Protein AF-A0A8J4XQ75-F1 (afdb_monomer_lite)

Sequence (164 aa):
MMAEFCSIPTCGKQITSDRAEVHDKGLEGLLRTSIEREDGLQSVFERKRSQLPVPVHGKCRREYIRPRSITSYKRKREEEPLDSDWGTSSSKLRSRTRVFNIKEDSLYCAKTVIDYNVETKIPRNRRVRAHDAMTKATLQSVIEKAGDRHDEWGDAVRLRVPMS

Organism: Chionoecetes opilio (NCBI:txid41210)

Structure (mmCIF, N/CA/C/O backbone):
data_AF-A0A8J4XQ75-F1
#
_entry.id   AF-A0A8J4XQ75-F1
#
loop_
_atom_site.group_PDB
_atom_site.id
_atom_site.type_symbol
_atom_site.label_atom_id
_atom_site.label_alt_id
_atom_site.label_comp_id
_atom_site.label_asym_id
_atom_site.label_entity_id
_atom_site.label_seq_id
_atom_site.pdbx_PDB_ins_code
_atom_site.Cartn_x
_atom_site.Cartn_y
_atom_site.Cartn_z
_atom_site.occupancy
_atom_site.B_iso_or_equiv
_atom_site.auth_seq_id
_atom_site.auth_comp_id
_atom_site.auth_asym_id
_atom_site.auth_atom_id
_atom_site.pdbx_PDB_model_num
ATOM 1 N N . MET A 1 1 ? -32.934 6.383 17.563 1.00 51.03 1 MET A N 1
ATOM 2 C CA . MET A 1 1 ? -31.925 5.301 17.542 1.00 51.03 1 MET A CA 1
ATOM 3 C C . MET A 1 1 ? -30.552 5.951 17.554 1.00 51.03 1 MET A C 1
ATOM 5 O O . MET A 1 1 ? -30.307 6.792 16.700 1.00 51.03 1 MET A O 1
ATOM 9 N N . MET A 1 2 ? -29.710 5.660 18.547 1.00 64.75 2 MET A N 1
ATOM 10 C CA . MET A 1 2 ? -28.337 6.177 18.585 1.00 64.75 2 MET A CA 1
ATOM 11 C C . MET A 1 2 ? -27.509 5.448 17.526 1.00 64.75 2 MET A C 1
ATOM 13 O O . MET A 1 2 ? -27.472 4.222 17.515 1.00 64.75 2 MET A O 1
ATOM 17 N N . ALA A 1 3 ? -26.899 6.190 16.604 1.00 71.75 3 ALA A N 1
ATOM 18 C CA . ALA A 1 3 ? -26.043 5.599 15.585 1.00 71.75 3 ALA A CA 1
ATOM 19 C C . ALA A 1 3 ? -24.706 5.181 16.213 1.00 71.75 3 ALA A C 1
ATOM 21 O O . ALA A 1 3 ? -23.951 6.026 16.693 1.00 71.75 3 ALA A O 1
ATOM 22 N N . GLU A 1 4 ? -24.409 3.883 16.205 1.00 84.06 4 GLU A N 1
ATOM 23 C CA . GLU A 1 4 ? -23.109 3.368 16.635 1.00 84.06 4 GLU A CA 1
ATOM 24 C C . GLU A 1 4 ? -22.074 3.584 15.522 1.00 84.06 4 GLU A C 1
ATOM 26 O O . GLU A 1 4 ? -22.277 3.200 14.366 1.00 84.06 4 GLU A O 1
ATOM 31 N N . PHE A 1 5 ? -20.944 4.204 15.859 1.00 90.00 5 PHE A N 1
ATOM 32 C CA . PHE A 1 5 ? -19.840 4.430 14.927 1.00 90.00 5 PHE A CA 1
ATOM 33 C C . PHE A 1 5 ? -18.761 3.363 15.074 1.00 90.00 5 PHE A C 1
ATOM 35 O O . PHE A 1 5 ? -18.486 2.869 16.168 1.00 90.00 5 PHE A O 1
ATOM 42 N N . CYS A 1 6 ? -18.111 3.030 13.957 1.00 92.44 6 CYS A N 1
ATOM 43 C CA . CYS A 1 6 ? -17.005 2.089 13.966 1.00 92.44 6 CYS A CA 1
ATOM 44 C C . CYS A 1 6 ? -15.833 2.651 14.762 1.00 92.44 6 CYS A C 1
ATOM 46 O O . CYS A 1 6 ? -15.301 3.720 14.468 1.00 92.44 6 CYS A O 1
ATOM 48 N N . SER A 1 7 ? -15.389 1.882 15.749 1.00 89.88 7 SER A N 1
ATOM 49 C CA . SER A 1 7 ? -14.323 2.307 16.641 1.00 89.88 7 SER A CA 1
ATOM 50 C C . SER A 1 7 ? -12.914 2.250 16.062 1.00 89.88 7 SER A C 1
ATOM 52 O O . SER A 1 7 ? -11.982 2.670 16.749 1.00 89.88 7 SER A O 1
ATOM 54 N N . ILE A 1 8 ? -12.741 1.767 14.833 1.00 91.38 8 ILE A N 1
ATOM 55 C CA . ILE A 1 8 ? -11.465 1.845 14.123 1.00 91.38 8 ILE A CA 1
ATOM 56 C C . ILE A 1 8 ? -11.367 3.243 13.489 1.00 91.38 8 ILE A C 1
ATOM 58 O O . ILE A 1 8 ? -12.154 3.538 12.583 1.00 91.38 8 ILE A O 1
ATOM 62 N N . PRO A 1 9 ? -10.419 4.101 13.924 1.00 86.25 9 PRO A N 1
ATOM 63 C CA . PRO A 1 9 ? -10.375 5.513 13.526 1.00 86.25 9 PRO A CA 1
ATOM 64 C C . PRO A 1 9 ? -10.263 5.736 12.015 1.00 86.25 9 PRO A C 1
ATOM 66 O O . PRO A 1 9 ? -10.791 6.710 11.494 1.00 86.25 9 PRO A O 1
ATOM 69 N N . THR A 1 10 ? -9.643 4.801 11.291 1.00 85.31 10 THR A N 1
ATOM 70 C CA . THR A 1 10 ? -9.487 4.870 9.830 1.00 85.31 10 THR A CA 1
ATOM 71 C C . THR A 1 10 ? -10.789 4.657 9.052 1.00 85.31 10 THR A C 1
ATOM 73 O O . THR A 1 10 ? -10.819 4.900 7.849 1.00 85.31 10 THR A O 1
ATOM 76 N N . CYS A 1 11 ? -11.865 4.191 9.698 1.00 90.50 11 CYS A N 1
ATOM 77 C CA . CYS A 1 11 ? -13.152 3.975 9.042 1.00 90.50 11 CYS A CA 1
ATOM 78 C C . CYS A 1 11 ? -14.017 5.242 9.013 1.00 90.50 11 CYS A C 1
ATOM 80 O O . CYS A 1 11 ? -14.504 5.618 7.949 1.00 90.50 11 CYS A O 1
ATOM 82 N N . GLY A 1 12 ? -14.256 5.864 10.175 1.00 85.81 12 GLY A N 1
ATOM 83 C CA . GLY A 1 12 ? -15.089 7.070 10.308 1.00 85.81 12 GLY A CA 1
ATOM 84 C C . GLY A 1 12 ? -16.579 6.902 9.956 1.00 85.81 12 GLY A C 1
ATOM 85 O O . GLY A 1 12 ? -17.312 7.885 9.933 1.00 85.81 12 GLY A O 1
ATOM 86 N N . LYS A 1 13 ? -17.049 5.679 9.671 1.00 91.06 13 LYS A N 1
ATOM 87 C CA . LYS A 1 13 ? -18.430 5.396 9.238 1.00 91.06 13 LYS A CA 1
ATOM 88 C C . LYS A 1 13 ? -19.273 4.778 10.353 1.00 91.06 13 LYS A C 1
ATOM 90 O O . LYS A 1 13 ? -18.757 4.082 11.231 1.00 91.06 13 LYS A O 1
ATOM 95 N N . GLN A 1 14 ? -20.585 4.983 10.260 1.00 91.12 14 GLN A N 1
ATOM 96 C CA . GLN A 1 14 ? -21.573 4.306 11.101 1.00 91.12 14 GLN A CA 1
ATOM 97 C C . GLN A 1 14 ? -21.628 2.803 10.799 1.00 91.12 14 GLN A C 1
ATOM 99 O O . GLN A 1 14 ? -21.357 2.356 9.677 1.00 91.12 14 GLN A O 1
ATOM 104 N N . ILE A 1 15 ? -21.979 2.010 11.806 1.00 89.94 15 ILE A N 1
ATOM 105 C CA . ILE A 1 15 ? -22.173 0.567 11.679 1.00 89.94 15 ILE A CA 1
ATOM 106 C C . ILE A 1 15 ? -23.599 0.314 11.200 1.00 89.94 15 ILE A C 1
ATOM 108 O O . ILE A 1 15 ? -24.533 0.243 11.987 1.00 89.94 15 ILE A O 1
ATOM 112 N N . THR A 1 16 ? -23.763 0.201 9.883 1.00 87.69 16 THR A N 1
ATOM 113 C CA . THR A 1 16 ? -25.047 -0.145 9.254 1.00 87.69 16 THR A CA 1
ATOM 114 C C . THR A 1 16 ? -25.185 -1.646 8.989 1.00 87.69 16 THR A C 1
ATOM 116 O O . THR A 1 16 ? -26.294 -2.159 8.909 1.00 87.69 16 THR A O 1
ATOM 119 N N . SER A 1 17 ? -24.064 -2.357 8.838 1.00 84.75 17 SER A N 1
ATOM 120 C CA . SER A 1 17 ? -23.990 -3.797 8.559 1.00 84.75 17 SER A CA 1
ATOM 121 C C . SER A 1 17 ? -22.644 -4.367 9.033 1.00 84.75 17 SER A C 1
ATOM 123 O O . SER A 1 17 ? -21.707 -3.603 9.266 1.00 84.75 17 SER A O 1
ATOM 125 N N . ASP A 1 18 ? -22.543 -5.697 9.180 1.00 88.88 18 ASP A N 1
ATOM 126 C CA . ASP A 1 18 ? -21.313 -6.402 9.605 1.00 88.88 18 ASP A CA 1
ATOM 127 C C . ASP A 1 18 ? -20.777 -5.910 10.966 1.00 88.88 18 ASP A C 1
ATOM 129 O O . ASP A 1 18 ? -19.596 -5.588 11.111 1.00 88.88 18 ASP A O 1
ATOM 133 N N . ARG A 1 19 ? -21.663 -5.802 11.969 1.00 91.38 19 ARG A N 1
ATOM 134 C CA . ARG A 1 19 ? -21.294 -5.435 13.345 1.00 91.38 19 ARG A CA 1
ATOM 135 C C . ARG A 1 19 ? -20.479 -6.559 13.978 1.00 91.38 19 ARG A C 1
ATOM 137 O O . ARG A 1 19 ? -20.905 -7.709 14.002 1.00 91.38 19 ARG A O 1
ATOM 144 N N . ALA A 1 20 ? -19.325 -6.202 14.523 1.00 91.88 20 ALA A N 1
ATOM 145 C CA . ALA A 1 20 ? -18.496 -7.072 15.334 1.00 91.88 20 ALA A CA 1
ATOM 146 C C . ALA A 1 20 ? -18.138 -6.360 16.640 1.00 91.88 20 ALA A C 1
ATOM 148 O O . ALA A 1 20 ? -17.879 -5.157 16.659 1.00 91.88 20 ALA A O 1
ATOM 149 N N . GLU A 1 21 ? -18.092 -7.121 17.725 1.00 93.00 21 GLU A N 1
ATOM 150 C CA . GLU A 1 21 ? -17.721 -6.626 19.045 1.00 93.00 21 GLU A CA 1
ATOM 151 C C . GLU A 1 21 ? -16.300 -7.063 19.383 1.00 93.00 21 GLU A C 1
ATOM 153 O O . GLU A 1 21 ? -15.893 -8.208 19.167 1.00 93.00 21 GLU A O 1
ATOM 158 N N . VAL A 1 22 ? -15.510 -6.113 19.871 1.00 92.88 22 VAL A N 1
ATOM 159 C CA . VAL A 1 22 ? -14.123 -6.338 20.260 1.00 92.88 22 VAL A CA 1
ATOM 160 C C . VAL A 1 22 ? -14.042 -6.318 21.777 1.00 92.88 22 VAL A C 1
ATOM 162 O O . VAL A 1 22 ? -14.272 -5.286 22.402 1.00 92.88 22 VAL A O 1
ATOM 165 N N . HIS A 1 23 ? -13.697 -7.470 22.346 1.00 94.00 23 HIS A N 1
ATOM 166 C CA . HIS A 1 23 ? -13.374 -7.649 23.763 1.00 94.00 23 HIS A CA 1
ATOM 167 C C . HIS A 1 23 ? -11.861 -7.488 24.004 1.00 94.00 23 HIS A C 1
ATOM 169 O O . HIS A 1 23 ? -11.109 -7.260 23.053 1.00 94.00 23 HIS A O 1
ATOM 175 N N . ASP A 1 24 ? -11.397 -7.680 25.242 1.00 92.69 24 ASP A N 1
ATOM 176 C CA . ASP A 1 24 ? -10.001 -7.476 25.673 1.00 92.69 24 ASP A CA 1
ATOM 177 C C . ASP A 1 24 ? -8.954 -8.050 24.711 1.00 92.69 24 ASP A C 1
ATOM 179 O O . ASP A 1 24 ? -8.149 -7.310 24.146 1.00 92.69 24 ASP A O 1
ATOM 183 N N . LYS A 1 25 ? -9.019 -9.360 24.429 1.00 90.62 25 LYS A N 1
ATOM 184 C CA . LYS A 1 25 ? -8.072 -10.041 23.522 1.00 90.62 25 LYS A CA 1
ATOM 185 C C . LYS A 1 25 ? -8.080 -9.455 22.110 1.00 90.62 25 LYS A C 1
ATOM 187 O O . LYS A 1 25 ? -7.065 -9.425 21.418 1.00 90.62 25 LYS A O 1
ATOM 192 N N . GLY A 1 26 ? -9.249 -9.017 21.648 1.00 91.38 26 GLY A N 1
ATOM 193 C CA . GLY A 1 26 ? -9.381 -8.389 20.341 1.00 91.38 26 GLY A CA 1
ATOM 194 C C . GLY A 1 26 ? -8.770 -6.988 20.320 1.00 91.38 26 GLY A C 1
ATOM 195 O O . GLY A 1 26 ? -8.158 -6.616 19.319 1.00 91.38 26 GLY A O 1
ATOM 196 N N . LEU A 1 27 ? -8.899 -6.245 21.421 1.00 93.44 27 LEU A N 1
ATOM 197 C CA . LEU A 1 27 ? -8.339 -4.910 21.588 1.00 93.44 27 LEU A CA 1
ATOM 198 C C . LEU A 1 27 ? -6.808 -4.961 21.695 1.00 93.44 27 LEU A C 1
ATOM 200 O O . LEU A 1 27 ? -6.133 -4.154 21.064 1.00 93.44 27 LEU A O 1
ATOM 204 N N . GLU A 1 28 ? -6.252 -5.953 22.395 1.00 93.50 28 GLU A N 1
ATOM 205 C CA . GLU A 1 28 ? -4.806 -6.224 22.417 1.00 93.50 28 GLU A CA 1
ATOM 206 C C . GLU A 1 28 ? -4.250 -6.482 21.012 1.00 93.50 28 GLU A C 1
ATOM 208 O O . GLU A 1 28 ? -3.193 -5.966 20.648 1.00 93.50 28 GLU A O 1
ATOM 213 N N . GLY A 1 29 ? -4.996 -7.219 20.182 1.00 93.69 29 GLY A N 1
ATOM 214 C CA . GLY A 1 29 ? -4.651 -7.416 18.776 1.00 93.69 29 GLY A CA 1
ATOM 215 C C . GLY A 1 29 ? -4.610 -6.106 17.982 1.00 93.69 29 GLY A C 1
ATOM 216 O O . GLY A 1 29 ? -3.693 -5.907 17.183 1.00 93.69 29 GLY A O 1
ATOM 217 N N . LEU A 1 30 ? -5.567 -5.199 18.212 1.00 93.88 30 LEU A N 1
ATOM 218 C CA . LEU A 1 30 ? -5.589 -3.873 17.581 1.00 93.88 30 LEU A CA 1
ATOM 219 C C . LEU A 1 30 ? -4.436 -2.986 18.073 1.00 93.88 30 LEU A C 1
ATOM 221 O O . LEU A 1 30 ? -3.803 -2.327 17.254 1.00 93.88 30 LEU A O 1
ATOM 225 N N . LEU A 1 31 ? -4.121 -3.017 19.370 1.00 94.50 31 LEU A N 1
ATOM 226 C CA . LEU A 1 31 ? -2.993 -2.291 19.961 1.00 94.50 31 LEU A CA 1
ATOM 227 C C . LEU A 1 31 ? -1.662 -2.729 19.355 1.00 94.50 31 LEU A C 1
ATOM 229 O O . LEU A 1 31 ? -0.917 -1.895 18.845 1.00 94.50 31 LEU A O 1
ATOM 233 N N . ARG A 1 32 ? -1.399 -4.040 19.330 1.00 95.19 32 ARG A N 1
ATOM 234 C CA . ARG A 1 32 ? -0.187 -4.589 18.711 1.00 95.19 32 ARG A CA 1
ATOM 235 C C . ARG A 1 32 ? -0.092 -4.199 17.240 1.00 95.19 32 ARG A C 1
ATOM 237 O O . ARG A 1 32 ? 0.958 -3.767 16.786 1.00 95.19 32 ARG A O 1
ATOM 244 N N . THR A 1 33 ? -1.206 -4.288 16.518 1.00 95.25 33 THR A N 1
ATOM 245 C CA . THR A 1 33 ? -1.276 -3.887 15.109 1.00 95.25 33 THR A CA 1
ATOM 246 C C . THR A 1 33 ? -0.974 -2.396 14.924 1.00 95.25 33 THR A C 1
ATOM 248 O O . THR A 1 33 ? -0.276 -2.037 13.984 1.00 95.25 33 THR A O 1
ATOM 251 N N . SER A 1 34 ? -1.472 -1.519 15.800 1.00 94.19 34 SER A N 1
ATOM 252 C CA . SER A 1 34 ? -1.204 -0.074 15.746 1.00 94.19 34 SER A CA 1
ATOM 253 C C . SER A 1 34 ? 0.272 0.247 15.982 1.00 94.19 34 SER A C 1
ATOM 255 O O . SER A 1 34 ? 0.857 1.017 15.220 1.00 94.19 34 SER A O 1
ATOM 257 N N . ILE A 1 35 ? 0.893 -0.409 16.969 1.00 94.12 35 ILE A N 1
ATOM 258 C CA . ILE A 1 35 ? 2.338 -0.321 17.230 1.00 94.12 35 ILE A CA 1
ATOM 259 C C . ILE A 1 35 ? 3.117 -0.800 16.006 1.00 94.12 35 ILE A C 1
ATOM 261 O O . ILE A 1 35 ? 3.998 -0.101 15.519 1.00 94.12 35 ILE A O 1
ATOM 265 N N . GLU A 1 36 ? 2.752 -1.963 15.461 1.00 94.62 36 GLU A N 1
ATOM 266 C CA . GLU A 1 36 ? 3.389 -2.505 14.265 1.00 94.62 36 GLU A CA 1
ATOM 267 C C . GLU A 1 36 ? 3.244 -1.565 13.071 1.00 94.62 36 GLU A C 1
ATOM 269 O O . GLU A 1 36 ? 4.195 -1.431 12.318 1.00 94.62 36 GLU A O 1
ATOM 274 N N . ARG A 1 37 ? 2.093 -0.915 12.878 1.00 92.69 37 ARG A N 1
ATOM 275 C CA . ARG A 1 37 ? 1.840 0.031 11.777 1.00 92.69 37 ARG A CA 1
ATOM 276 C C . ARG A 1 37 ? 2.509 1.390 11.971 1.00 92.69 37 ARG A C 1
ATOM 278 O O . ARG A 1 37 ? 2.609 2.118 10.986 1.00 92.69 37 ARG A O 1
ATOM 285 N N . GLU A 1 38 ? 2.923 1.725 13.193 1.00 91.19 38 GLU A N 1
ATOM 286 C CA . GLU A 1 38 ? 3.412 3.055 13.584 1.00 91.19 38 GLU A CA 1
ATOM 287 C C . GLU A 1 38 ? 2.424 4.177 13.208 1.00 91.19 38 GLU A C 1
ATOM 289 O O . GLU A 1 38 ? 2.811 5.263 12.782 1.00 91.19 38 GLU A O 1
ATOM 294 N N . ASP A 1 39 ? 1.118 3.912 13.328 1.00 90.12 39 ASP A N 1
ATOM 295 C CA . ASP A 1 39 ? 0.064 4.859 12.932 1.00 90.12 39 ASP A CA 1
ATOM 296 C C . ASP A 1 39 ? -0.348 5.838 14.045 1.00 90.12 39 ASP A C 1
ATOM 298 O O . ASP A 1 39 ? -1.184 6.712 13.822 1.00 90.12 39 ASP A O 1
ATOM 302 N N . GLY A 1 40 ? 0.236 5.708 15.240 1.00 90.81 40 GLY A N 1
ATOM 303 C CA . GLY A 1 40 ? -0.034 6.580 16.386 1.00 90.81 40 GLY A CA 1
ATOM 304 C C . GLY A 1 40 ? -1.408 6.372 17.037 1.00 90.81 40 GLY A C 1
ATOM 305 O O . GLY A 1 40 ? -1.763 7.112 17.952 1.00 90.81 40 GLY A O 1
ATOM 306 N N . LEU A 1 41 ? -2.180 5.361 16.617 1.00 91.88 41 LEU A N 1
ATOM 307 C CA . LEU A 1 41 ? -3.533 5.105 17.129 1.00 91.88 41 LEU A CA 1
ATOM 308 C C . LEU A 1 41 ? -3.561 4.313 18.449 1.00 91.88 41 LEU A C 1
ATOM 310 O O . LEU A 1 41 ? -4.635 4.103 19.014 1.00 91.88 41 LEU A O 1
ATOM 314 N N . GLN A 1 42 ? -2.403 3.908 18.974 1.00 92.12 42 GLN A N 1
ATOM 315 C CA . GLN A 1 42 ? -2.285 3.097 20.188 1.00 92.12 42 GLN A CA 1
ATOM 316 C C . GLN A 1 42 ? -3.009 3.724 21.391 1.00 92.12 42 GLN A C 1
ATOM 318 O O . GLN A 1 42 ? -3.809 3.060 22.044 1.00 92.12 42 GLN A O 1
ATOM 323 N N . SER A 1 43 ? -2.846 5.032 21.604 1.00 91.00 43 SER A N 1
ATOM 324 C CA . SER A 1 43 ? -3.475 5.767 22.712 1.00 91.00 43 SER A CA 1
ATOM 325 C C . SER A 1 43 ? -5.001 5.840 22.580 1.00 91.00 43 SER A C 1
ATOM 327 O O . SER A 1 43 ? -5.732 5.871 23.574 1.00 91.00 43 SER A O 1
ATOM 329 N N . VAL A 1 44 ? -5.511 5.828 21.343 1.00 91.69 44 VAL A N 1
ATOM 330 C CA . VAL A 1 44 ? -6.950 5.785 21.061 1.00 91.69 44 VAL A CA 1
ATOM 331 C C . VAL A 1 44 ? -7.520 4.428 21.453 1.00 91.69 44 VAL A C 1
ATOM 333 O O . VAL A 1 44 ? -8.591 4.371 22.058 1.00 91.69 44 VAL A O 1
ATOM 336 N N . PHE A 1 45 ? -6.818 3.338 21.140 1.00 91.94 45 PHE A N 1
ATOM 337 C CA . PHE A 1 45 ? -7.242 1.999 21.542 1.00 91.94 45 PHE A CA 1
ATOM 338 C C . PHE A 1 45 ? -7.110 1.782 23.053 1.00 91.94 45 PHE A C 1
ATOM 340 O O . PHE A 1 45 ? -8.014 1.199 23.645 1.00 91.94 45 PHE A O 1
ATOM 347 N N . GLU A 1 46 ? -6.075 2.319 23.703 1.00 91.06 46 GLU A N 1
ATOM 348 C CA . GLU A 1 46 ? -5.924 2.261 25.166 1.00 91.06 46 GLU A CA 1
ATOM 349 C C . GLU A 1 46 ? -7.097 2.920 25.892 1.00 91.06 46 GLU A C 1
ATOM 351 O O . GLU A 1 46 ? -7.666 2.326 26.808 1.00 91.06 46 GLU A O 1
ATOM 356 N N . ARG A 1 47 ? -7.536 4.100 25.435 1.00 91.31 47 ARG A N 1
ATOM 357 C CA . ARG A 1 47 ? -8.703 4.792 26.007 1.00 91.31 47 ARG A CA 1
ATOM 358 C C . ARG A 1 47 ? -9.980 3.952 25.933 1.00 91.31 47 ARG A C 1
ATOM 360 O O . ARG A 1 47 ? -10.865 4.111 26.766 1.00 91.31 47 ARG A O 1
ATOM 367 N N . LYS A 1 48 ? -10.085 3.061 24.946 1.00 89.50 48 LYS A N 1
ATOM 368 C CA . LYS A 1 48 ? -11.263 2.211 24.740 1.00 89.50 48 LYS A CA 1
ATOM 369 C C . LYS A 1 48 ? -11.292 0.968 25.627 1.00 89.50 48 LYS A C 1
ATOM 371 O O . LYS A 1 48 ? -12.326 0.309 25.660 1.00 89.50 48 LYS A O 1
ATOM 376 N N . ARG A 1 49 ? -10.233 0.674 26.399 1.00 88.06 49 ARG A N 1
ATOM 377 C CA . ARG A 1 49 ? -10.264 -0.408 27.404 1.00 88.06 49 ARG A CA 1
ATOM 378 C C . ARG A 1 49 ? -11.379 -0.227 28.434 1.00 88.06 49 ARG A C 1
ATOM 380 O O . ARG A 1 49 ? -11.975 -1.209 28.849 1.00 88.06 49 ARG A O 1
ATOM 387 N N . SER A 1 50 ? -11.702 1.010 28.812 1.00 86.81 50 SER A N 1
ATOM 388 C CA . SER A 1 50 ? -12.791 1.295 29.758 1.00 86.81 50 SER A CA 1
ATOM 389 C C . SER A 1 50 ? -14.194 1.225 29.138 1.00 86.81 50 SER A C 1
ATOM 391 O O . SER A 1 50 ? -15.176 1.401 29.851 1.00 86.81 50 SER A O 1
ATOM 393 N N . GLN A 1 51 ? -14.303 0.983 27.825 1.00 87.25 51 GLN A N 1
ATOM 394 C CA . GLN A 1 51 ? -15.554 1.011 27.053 1.00 87.25 51 GLN A CA 1
ATOM 395 C C . GLN A 1 51 ? -15.821 -0.322 26.335 1.00 87.25 51 GLN A C 1
ATOM 397 O O . GLN A 1 51 ? -16.418 -0.351 25.260 1.00 87.25 51 GLN A O 1
ATOM 402 N N . LEU A 1 52 ? -15.327 -1.429 26.890 1.00 88.12 52 LEU A N 1
ATOM 403 C CA . LEU A 1 52 ? -15.540 -2.761 26.329 1.00 88.12 52 LEU A CA 1
ATOM 404 C C . LEU A 1 52 ? -16.973 -3.264 26.597 1.00 88.12 52 LEU A C 1
ATOM 406 O O . LEU A 1 52 ? -17.497 -3.027 27.685 1.00 88.12 52 LEU A O 1
ATOM 410 N N . PRO A 1 53 ? -17.583 -4.017 25.660 1.00 89.88 53 PRO A N 1
ATOM 411 C CA . PRO A 1 53 ? -17.088 -4.341 24.322 1.00 89.88 53 PRO A CA 1
ATOM 412 C C . PRO A 1 53 ? -17.236 -3.178 23.335 1.00 89.88 53 PRO A C 1
ATOM 414 O O . PRO A 1 53 ? -18.219 -2.444 23.329 1.00 89.88 53 PRO A O 1
ATOM 417 N N . VAL A 1 54 ? -16.253 -3.041 22.448 1.00 92.06 54 VAL A N 1
ATOM 418 C CA . VAL A 1 54 ? -16.177 -1.913 21.517 1.00 92.06 54 VAL A CA 1
ATOM 419 C C . VAL A 1 54 ? -16.743 -2.315 20.147 1.00 92.06 54 VAL A C 1
ATOM 421 O O . VAL A 1 54 ? -16.259 -3.293 19.565 1.00 92.06 54 VAL A O 1
ATOM 424 N N . PRO A 1 55 ? -17.708 -1.567 19.577 1.00 92.88 55 PRO A N 1
ATOM 425 C CA . PRO A 1 55 ? -18.315 -1.922 18.300 1.00 92.88 55 PRO A CA 1
ATOM 426 C C . PRO A 1 55 ? -17.436 -1.490 17.112 1.00 92.88 55 PRO A C 1
ATOM 428 O O . PRO A 1 55 ? -16.945 -0.357 17.027 1.00 92.88 55 PRO A O 1
ATOM 431 N N . VAL A 1 56 ? -17.230 -2.401 16.161 1.00 94.12 56 VAL A N 1
ATOM 432 C CA . VAL A 1 56 ? -16.476 -2.182 14.915 1.00 94.12 56 VAL A CA 1
ATOM 433 C C . VAL A 1 56 ? -17.165 -2.879 13.743 1.00 94.12 56 VAL A C 1
ATOM 435 O O . VAL A 1 56 ? -17.950 -3.804 13.933 1.00 94.12 56 VAL A O 1
ATOM 438 N N . HIS A 1 57 ? -16.832 -2.503 12.506 1.00 95.31 57 HIS A N 1
ATOM 439 C CA . HIS A 1 57 ? -17.157 -3.361 11.363 1.00 95.31 57 HIS A CA 1
ATOM 440 C C . HIS A 1 57 ? -16.242 -4.593 11.356 1.00 95.31 57 HIS A C 1
ATOM 442 O O . HIS A 1 57 ? -15.015 -4.459 11.461 1.00 95.31 57 HIS A O 1
ATOM 448 N N . GLY A 1 58 ? -16.800 -5.783 11.142 1.00 93.69 58 GLY A N 1
ATOM 449 C CA . GLY A 1 58 ? -16.046 -7.032 11.016 1.00 93.69 58 GLY A CA 1
ATOM 450 C C . GLY A 1 58 ? -14.997 -6.971 9.902 1.00 93.69 58 GLY A C 1
ATOM 451 O O . GLY A 1 58 ? -13.860 -7.426 10.066 1.00 93.69 58 GLY A O 1
ATOM 452 N N . LYS A 1 59 ? -15.334 -6.340 8.774 1.00 93.94 59 LYS A N 1
ATOM 453 C CA . LYS A 1 59 ? -14.402 -6.040 7.680 1.00 93.94 59 LYS A CA 1
ATOM 454 C C . LYS A 1 59 ? -13.269 -5.111 8.115 1.00 93.94 59 LYS A C 1
ATOM 456 O O . LYS A 1 59 ? -12.115 -5.425 7.838 1.00 93.94 59 LYS A O 1
ATOM 461 N N . CYS A 1 60 ? -13.567 -4.010 8.809 1.00 93.94 60 CYS A N 1
ATOM 462 C CA . CYS A 1 60 ? -12.539 -3.068 9.265 1.00 93.94 60 CYS A CA 1
ATOM 463 C C . CYS A 1 60 ? -11.559 -3.739 10.225 1.00 93.94 60 CYS A C 1
ATOM 465 O O . CYS A 1 60 ? -10.354 -3.578 10.060 1.00 93.94 60 CYS A O 1
ATOM 467 N N . ARG A 1 61 ? -12.052 -4.551 11.169 1.00 93.94 61 ARG A N 1
ATOM 468 C CA . ARG A 1 61 ? -11.192 -5.315 12.082 1.00 93.94 61 ARG A CA 1
ATOM 469 C C . ARG A 1 61 ? -10.249 -6.246 11.324 1.00 93.94 61 ARG A C 1
ATOM 471 O O . ARG A 1 61 ? -9.050 -6.248 11.589 1.00 93.94 61 ARG A O 1
ATOM 478 N N . ARG A 1 62 ? -10.787 -7.034 10.385 1.00 93.88 62 ARG A N 1
ATOM 479 C CA . ARG A 1 62 ? -9.994 -7.974 9.578 1.00 93.88 62 ARG A CA 1
ATOM 480 C C . ARG A 1 62 ? -8.941 -7.253 8.750 1.00 93.88 62 ARG A C 1
ATOM 482 O O . ARG A 1 62 ? -7.795 -7.679 8.744 1.00 93.88 62 ARG A O 1
ATOM 489 N N . GLU A 1 63 ? -9.323 -6.171 8.082 1.00 94.19 63 GLU A N 1
ATOM 490 C CA . GLU A 1 63 ? -8.427 -5.416 7.208 1.00 94.19 63 GLU A CA 1
ATOM 491 C C . GLU A 1 63 ? -7.339 -4.683 7.996 1.00 94.19 63 GLU A C 1
ATOM 493 O O . GLU A 1 63 ? -6.195 -4.638 7.558 1.00 94.19 63 GLU A O 1
ATOM 498 N N . TYR A 1 64 ? -7.662 -4.159 9.180 1.00 93.81 64 TYR A N 1
ATOM 499 C CA . TYR A 1 64 ? -6.695 -3.452 10.013 1.00 93.81 64 TYR A CA 1
ATOM 500 C C . TYR A 1 64 ? -5.565 -4.375 10.494 1.00 93.81 64 TYR A C 1
ATOM 502 O O . TYR A 1 64 ? -4.397 -4.017 10.360 1.00 93.81 64 TYR A O 1
ATOM 510 N N . ILE A 1 65 ? -5.912 -5.579 10.973 1.00 93.75 65 ILE A N 1
ATOM 511 C CA . ILE A 1 65 ? -4.977 -6.584 11.525 1.00 93.75 65 ILE A CA 1
ATOM 512 C C . ILE A 1 65 ? -4.259 -7.384 10.419 1.00 93.75 65 ILE A C 1
ATOM 514 O O . ILE A 1 65 ? -3.281 -8.087 10.669 1.00 93.75 65 ILE A O 1
ATOM 518 N N . ARG A 1 66 ? -4.724 -7.313 9.168 1.00 95.31 66 ARG A N 1
ATOM 519 C CA . ARG A 1 66 ? -4.179 -8.126 8.075 1.00 95.31 66 ARG A CA 1
ATOM 520 C C . ARG A 1 66 ? -2.704 -7.776 7.804 1.00 95.31 66 ARG A C 1
ATOM 522 O O . ARG A 1 66 ? -2.419 -6.624 7.474 1.00 95.31 66 ARG A O 1
ATOM 529 N N . PRO A 1 67 ? -1.774 -8.756 7.778 1.00 93.88 67 PRO A N 1
ATOM 530 C CA . PRO A 1 67 ? -0.344 -8.489 7.570 1.00 93.88 6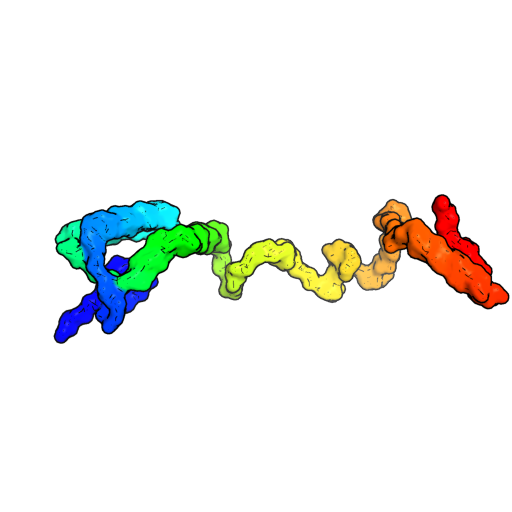7 PRO A CA 1
ATOM 531 C C . PRO A 1 67 ? -0.032 -7.711 6.286 1.00 93.88 67 PRO A C 1
ATOM 533 O O . PRO A 1 67 ? 0.788 -6.798 6.282 1.00 93.88 67 PRO A O 1
ATOM 536 N N . ARG A 1 68 ? -0.738 -8.019 5.189 1.00 93.56 68 ARG A N 1
ATOM 537 C CA . ARG A 1 68 ? -0.608 -7.299 3.909 1.00 93.56 68 ARG A CA 1
ATOM 538 C C . ARG A 1 68 ? -0.972 -5.814 4.026 1.00 93.56 68 ARG A C 1
ATOM 540 O O . ARG A 1 68 ? -0.394 -4.976 3.341 1.00 93.56 68 ARG A O 1
ATOM 547 N N . SER A 1 69 ? -1.933 -5.493 4.879 1.00 92.50 69 SER A N 1
ATOM 548 C CA . SER A 1 69 ? -2.422 -4.130 5.078 1.00 92.50 69 SER A CA 1
ATOM 549 C C . SER A 1 69 ? -1.502 -3.348 6.018 1.00 92.50 69 SER A C 1
ATOM 551 O O . SER A 1 69 ? -1.378 -2.135 5.864 1.00 92.50 69 SER A O 1
ATOM 553 N N . ILE A 1 70 ? -0.803 -4.033 6.932 1.00 93.06 70 ILE A N 1
ATOM 554 C CA . ILE A 1 70 ? 0.292 -3.467 7.737 1.00 93.06 70 ILE A CA 1
ATOM 555 C C . ILE A 1 70 ? 1.479 -3.113 6.833 1.00 93.06 70 ILE A C 1
ATOM 557 O O . ILE A 1 70 ? 1.916 -1.964 6.812 1.00 93.06 70 ILE A O 1
ATOM 561 N N . THR A 1 71 ? 1.960 -4.060 6.021 1.00 92.06 71 THR A N 1
ATOM 562 C CA . THR A 1 71 ? 3.111 -3.825 5.129 1.00 92.06 71 THR A CA 1
ATOM 563 C C . THR A 1 71 ? 2.827 -2.749 4.086 1.00 92.06 71 THR A C 1
ATOM 565 O O . THR A 1 71 ? 3.681 -1.905 3.825 1.00 92.06 71 THR A O 1
ATOM 568 N N . SER A 1 72 ? 1.614 -2.720 3.525 1.00 90.31 72 SER A N 1
ATOM 569 C CA . SER A 1 72 ? 1.208 -1.654 2.606 1.00 90.31 72 SER A CA 1
ATOM 570 C C . SER A 1 72 ? 1.169 -0.280 3.272 1.00 90.31 72 SER A C 1
ATOM 572 O O . SER A 1 72 ? 1.432 0.707 2.590 1.00 90.31 72 SER A O 1
ATOM 574 N N . TYR A 1 73 ? 0.812 -0.194 4.556 1.00 88.75 73 TYR A N 1
ATOM 575 C CA . TYR A 1 73 ? 0.788 1.079 5.274 1.00 88.75 73 TYR A CA 1
ATOM 576 C C . TYR A 1 73 ? 2.207 1.607 5.512 1.00 88.75 73 TYR A C 1
ATOM 578 O O . TYR A 1 73 ? 2.475 2.768 5.214 1.00 88.75 73 TYR A O 1
ATOM 586 N N . LYS A 1 74 ? 3.135 0.735 5.935 1.00 88.50 74 LYS A N 1
ATOM 587 C CA . LYS A 1 74 ? 4.553 1.094 6.108 1.00 88.50 74 LYS A CA 1
ATOM 588 C C . LYS A 1 74 ? 5.188 1.624 4.826 1.00 88.50 74 LYS A C 1
ATOM 590 O O . LYS A 1 74 ? 5.780 2.695 4.840 1.00 88.50 74 LYS A O 1
ATOM 595 N N . ARG A 1 75 ? 4.984 0.923 3.704 1.00 85.88 75 ARG A N 1
ATOM 596 C CA . ARG A 1 75 ? 5.525 1.338 2.399 1.00 85.88 75 ARG A CA 1
ATOM 597 C C . ARG A 1 75 ? 5.061 2.730 1.980 1.00 85.88 75 ARG A C 1
ATOM 599 O O . ARG A 1 75 ? 5.870 3.519 1.524 1.00 85.88 75 ARG A O 1
ATOM 606 N N . LYS A 1 76 ? 3.776 3.049 2.171 1.00 79.44 76 LYS A N 1
ATOM 607 C CA . LYS A 1 76 ? 3.251 4.385 1.845 1.00 79.44 76 LYS A CA 1
ATOM 608 C C . LYS A 1 76 ? 3.925 5.480 2.666 1.00 79.44 76 LYS A C 1
ATOM 610 O O . LYS A 1 76 ? 4.234 6.526 2.122 1.00 79.44 76 LYS A O 1
ATOM 615 N N . ARG A 1 77 ? 4.182 5.228 3.952 1.00 70.94 77 ARG A N 1
ATOM 616 C CA . ARG A 1 77 ? 4.869 6.184 4.827 1.00 70.94 77 ARG A CA 1
ATOM 617 C C . ARG A 1 77 ? 6.329 6.405 4.422 1.00 70.94 77 ARG A C 1
ATOM 619 O O . ARG A 1 77 ? 6.806 7.527 4.502 1.00 70.94 77 ARG A O 1
ATOM 626 N N . GLU A 1 78 ? 7.022 5.361 3.975 1.00 65.12 78 GLU A N 1
ATOM 627 C CA . GLU A 1 78 ? 8.385 5.471 3.426 1.00 65.12 78 GLU A CA 1
ATOM 628 C C . GLU A 1 78 ? 8.424 6.223 2.082 1.00 65.12 78 GLU A C 1
ATOM 630 O O . GLU A 1 78 ? 9.457 6.773 1.703 1.00 65.12 78 GLU A O 1
ATOM 635 N N . GLU A 1 79 ? 7.303 6.250 1.357 1.00 58.94 79 GLU A N 1
ATOM 636 C CA . GLU A 1 79 ? 7.160 6.913 0.059 1.00 58.94 79 GLU A CA 1
ATOM 637 C C . GLU A 1 79 ? 6.717 8.385 0.143 1.00 58.94 79 GLU A C 1
ATOM 639 O O . GLU A 1 79 ? 6.768 9.052 -0.891 1.00 58.94 79 GLU A O 1
ATOM 644 N N . GLU A 1 80 ? 6.327 8.903 1.318 1.00 47.88 80 GLU A N 1
ATOM 645 C CA . GLU A 1 80 ? 5.941 10.312 1.514 1.00 47.88 80 GLU A CA 1
ATOM 646 C C . GLU A 1 80 ? 7.157 11.239 1.324 1.00 47.88 80 GLU A C 1
ATOM 648 O O . GLU A 1 80 ? 8.086 11.228 2.140 1.00 47.88 80 GLU A O 1
ATOM 653 N N . PRO A 1 81 ? 7.191 12.061 0.260 1.00 44.59 81 PRO A N 1
ATOM 654 C CA . PRO A 1 81 ? 8.166 13.126 0.135 1.00 44.59 81 PRO A CA 1
ATOM 655 C C . PRO A 1 81 ? 7.720 14.288 1.025 1.00 44.59 81 PRO A C 1
ATOM 657 O O . PRO A 1 81 ? 6.581 14.747 0.938 1.00 44.59 81 PRO A O 1
ATOM 660 N N . LEU A 1 82 ? 8.644 14.807 1.832 1.00 47.25 82 LEU A N 1
ATOM 661 C CA . LEU A 1 82 ? 8.607 16.227 2.159 1.00 47.25 82 LEU A CA 1
ATOM 662 C C . LEU A 1 82 ? 8.552 16.990 0.828 1.00 47.25 82 LEU A C 1
ATOM 664 O O . LEU A 1 82 ? 9.315 16.692 -0.092 1.00 47.25 82 LEU A O 1
ATOM 668 N N . ASP A 1 83 ? 7.621 17.930 0.777 1.00 39.84 83 ASP A N 1
ATOM 669 C CA . ASP A 1 83 ? 7.346 18.885 -0.290 1.00 39.84 83 ASP A CA 1
ATOM 670 C C . ASP A 1 83 ? 6.294 18.461 -1.330 1.00 39.84 83 ASP A C 1
ATOM 672 O O . ASP A 1 83 ? 6.433 17.549 -2.147 1.00 39.84 83 ASP A O 1
ATOM 676 N N . SER A 1 84 ? 5.202 19.216 -1.235 1.00 46.69 84 SER A N 1
ATOM 677 C CA . SER A 1 84 ? 4.119 19.415 -2.183 1.00 46.69 84 SER A CA 1
ATOM 678 C C . SER A 1 84 ? 4.563 19.371 -3.644 1.00 46.69 84 SER A C 1
ATOM 680 O O . SER A 1 84 ? 5.325 20.221 -4.091 1.00 46.69 84 SER A O 1
ATOM 682 N N . ASP A 1 85 ? 3.993 18.449 -4.409 1.00 40.69 85 ASP A N 1
ATOM 683 C CA . ASP A 1 85 ? 3.084 18.828 -5.488 1.00 40.69 85 ASP A CA 1
ATOM 684 C C . ASP A 1 85 ? 2.307 17.601 -5.973 1.00 40.69 85 ASP A C 1
ATOM 686 O O . ASP A 1 85 ? 2.774 16.461 -5.969 1.00 40.69 85 ASP A O 1
ATOM 690 N N . TRP A 1 86 ? 1.053 17.853 -6.319 1.00 43.09 86 TRP A N 1
ATOM 691 C CA . TRP A 1 86 ? 0.028 16.888 -6.690 1.00 43.09 86 TRP A CA 1
ATOM 692 C C . TRP A 1 86 ? 0.481 15.932 -7.811 1.00 43.09 86 TRP A C 1
ATOM 694 O O . TRP A 1 86 ? 0.611 16.332 -8.966 1.00 43.09 86 TRP A O 1
ATOM 704 N N . GLY A 1 87 ? 0.665 14.643 -7.499 1.00 39.88 87 GLY A N 1
ATOM 705 C CA . GLY A 1 87 ? 0.860 13.623 -8.533 1.00 39.88 87 GLY A CA 1
ATOM 706 C C . GLY A 1 87 ? 1.391 12.280 -8.036 1.00 39.88 87 GLY A C 1
ATOM 707 O O . GLY A 1 87 ? 2.595 12.084 -7.953 1.00 39.88 87 GLY A O 1
ATOM 708 N N . THR A 1 88 ? 0.467 11.349 -7.778 1.00 41.03 88 THR A N 1
ATOM 709 C CA . THR A 1 88 ? 0.599 9.878 -7.849 1.00 41.03 88 THR A CA 1
ATOM 710 C C . THR A 1 88 ? 1.952 9.282 -7.431 1.00 41.03 88 THR A C 1
ATOM 712 O O . THR A 1 88 ? 2.919 9.295 -8.193 1.00 41.03 88 THR A O 1
ATOM 715 N N . SER A 1 89 ? 1.983 8.642 -6.256 1.00 54.41 89 SER A N 1
ATOM 716 C CA . SER A 1 89 ? 3.080 7.807 -5.750 1.00 54.41 89 SER A CA 1
ATOM 717 C C . SER A 1 89 ? 3.305 6.562 -6.624 1.00 54.41 89 SER A C 1
ATOM 719 O O . SER A 1 89 ? 2.996 5.426 -6.277 1.00 54.41 89 SER A O 1
ATOM 721 N N . SER A 1 90 ? 3.838 6.781 -7.819 1.00 53.22 90 SER A N 1
ATOM 722 C CA . SER A 1 90 ? 4.509 5.759 -8.601 1.00 53.22 90 SER A CA 1
ATOM 723 C C . SER A 1 90 ? 5.935 5.676 -8.077 1.00 53.22 90 SER A C 1
ATOM 725 O O . SER A 1 90 ? 6.599 6.710 -7.945 1.00 53.22 90 SER A O 1
ATOM 727 N N . SER A 1 91 ? 6.401 4.450 -7.811 1.00 53.66 91 SER A N 1
ATOM 728 C CA . SER A 1 91 ? 7.812 4.082 -7.625 1.00 53.66 91 SER A CA 1
ATOM 729 C C . SER A 1 91 ? 8.726 5.059 -8.359 1.00 53.66 91 SER A C 1
ATOM 731 O O . SER A 1 91 ? 8.430 5.344 -9.521 1.00 53.66 91 SER A O 1
ATOM 733 N N . LYS A 1 92 ? 9.794 5.574 -7.727 1.00 53.16 92 LYS A N 1
ATOM 734 C CA . LYS A 1 92 ? 10.762 6.492 -8.364 1.00 53.16 92 LYS A CA 1
ATOM 735 C C . LYS A 1 92 ? 11.269 5.884 -9.680 1.00 53.16 92 LYS A C 1
ATOM 737 O O . LYS A 1 92 ? 12.248 5.144 -9.707 1.00 53.16 92 LYS A O 1
ATOM 742 N N . LEU A 1 93 ? 10.571 6.171 -10.775 1.00 56.28 93 LEU A N 1
ATOM 743 C CA . LEU A 1 93 ? 10.973 5.804 -12.121 1.00 56.28 93 LEU A CA 1
ATOM 744 C C . LEU A 1 93 ? 12.261 6.579 -12.406 1.00 56.28 93 LEU A C 1
ATOM 746 O O . LEU A 1 93 ? 12.410 7.714 -11.951 1.00 56.28 93 LEU A O 1
ATOM 750 N N . ARG A 1 94 ? 13.192 6.010 -13.182 1.00 53.62 94 ARG A N 1
ATOM 751 C CA . ARG A 1 94 ? 14.405 6.738 -13.619 1.00 53.62 94 ARG A CA 1
ATOM 752 C C . ARG A 1 94 ? 14.080 8.079 -14.299 1.00 53.62 94 ARG A C 1
ATOM 754 O O . ARG A 1 94 ? 14.899 8.992 -14.260 1.00 53.62 94 ARG A O 1
ATOM 761 N N . SER A 1 95 ? 12.876 8.223 -14.857 1.00 59.44 95 SER A N 1
ATOM 762 C CA . SER A 1 95 ? 12.358 9.476 -15.422 1.00 59.44 95 SER A CA 1
ATOM 763 C C . SER A 1 95 ? 12.130 10.589 -14.391 1.00 59.44 95 SER A C 1
ATOM 765 O O . SER A 1 95 ? 12.055 11.753 -14.763 1.00 59.44 95 SER A O 1
ATOM 767 N N . ARG A 1 96 ? 12.042 10.265 -13.095 1.00 61.47 96 ARG A N 1
ATOM 768 C CA . ARG A 1 96 ? 11.860 11.247 -12.016 1.00 61.47 96 ARG A CA 1
ATOM 769 C C . ARG A 1 96 ? 13.172 11.943 -11.633 1.00 61.47 96 ARG A C 1
ATOM 771 O O . ARG A 1 96 ? 13.136 13.050 -11.117 1.00 61.47 96 ARG A O 1
ATOM 778 N N . THR A 1 97 ? 14.322 11.319 -11.906 1.00 65.81 97 THR A N 1
ATOM 779 C CA . THR A 1 97 ? 15.655 11.932 -11.727 1.00 65.81 97 THR A CA 1
ATOM 780 C C . THR A 1 97 ? 16.100 12.776 -12.918 1.00 65.81 97 THR A C 1
ATOM 782 O O . THR A 1 97 ? 16.903 13.686 -12.748 1.00 65.81 97 THR A O 1
ATOM 785 N N . ARG A 1 98 ? 15.598 12.486 -14.123 1.00 70.44 98 ARG A N 1
ATOM 786 C CA . ARG A 1 98 ? 15.838 13.293 -15.321 1.00 70.44 98 ARG A CA 1
ATOM 787 C C . ARG A 1 98 ? 14.683 13.125 -16.298 1.00 70.44 98 ARG A C 1
ATOM 789 O O . ARG A 1 98 ? 14.374 12.002 -16.696 1.00 70.44 98 ARG A O 1
ATOM 796 N N . VAL A 1 99 ? 14.096 14.243 -16.706 1.00 78.62 99 VAL A N 1
ATOM 797 C CA . VAL A 1 99 ? 13.080 14.291 -17.759 1.00 78.62 99 VAL A CA 1
ATOM 798 C C . VAL A 1 99 ? 13.805 14.320 -19.101 1.00 78.62 99 VAL A C 1
ATOM 800 O O . VAL A 1 99 ? 14.588 15.230 -19.350 1.00 78.62 99 VAL A O 1
ATOM 803 N N . PHE A 1 100 ? 13.590 13.300 -19.931 1.00 80.56 100 PHE A N 1
ATOM 804 C CA . PHE A 1 100 ? 14.133 13.266 -21.288 1.00 80.56 100 PHE A CA 1
ATOM 805 C C . PHE A 1 100 ? 13.415 14.312 -22.145 1.00 80.56 100 PHE A C 1
ATOM 807 O O . PHE A 1 100 ? 12.191 14.250 -22.288 1.00 80.56 100 PHE A O 1
ATOM 814 N N . ASN A 1 101 ? 14.157 15.253 -22.721 1.00 79.31 101 ASN A N 1
ATOM 815 C CA . ASN A 1 101 ? 13.604 16.248 -23.631 1.00 79.31 101 ASN A CA 1
ATOM 816 C C . ASN A 1 101 ? 13.892 15.833 -25.076 1.00 79.31 101 ASN A C 1
ATOM 818 O O . ASN A 1 101 ? 15.032 15.887 -25.507 1.00 79.31 101 ASN A O 1
ATOM 822 N N . ILE A 1 102 ? 12.866 15.466 -25.852 1.00 80.31 102 ILE A N 1
ATOM 823 C CA . ILE A 1 102 ? 13.027 15.022 -27.255 1.00 80.31 102 ILE A CA 1
ATOM 824 C C . ILE A 1 102 ? 13.760 16.063 -28.118 1.00 80.31 102 ILE A C 1
ATOM 826 O O . ILE A 1 102 ? 14.408 15.696 -29.092 1.00 80.31 102 ILE A O 1
ATOM 830 N N . LYS A 1 103 ? 13.654 17.353 -27.776 1.00 75.50 103 LYS A N 1
ATOM 831 C CA . LYS A 1 103 ? 14.328 18.425 -28.513 1.00 75.50 103 LYS A CA 1
ATOM 832 C C . LYS A 1 103 ? 15.799 18.538 -28.125 1.00 75.50 103 LYS A C 1
ATOM 834 O O . LYS A 1 103 ? 16.644 18.731 -28.981 1.00 75.50 103 LYS A O 1
ATOM 839 N N . GLU A 1 104 ? 16.103 18.418 -26.839 1.00 74.75 104 GLU A N 1
ATOM 840 C CA . GLU A 1 104 ? 17.431 18.745 -26.310 1.00 74.75 104 GLU A CA 1
ATOM 841 C C . GLU A 1 104 ? 18.291 17.511 -26.040 1.00 74.75 104 GLU A C 1
ATOM 843 O O . GLU A 1 104 ? 19.504 17.634 -25.966 1.00 74.75 104 GLU A O 1
ATOM 848 N N . ASP A 1 105 ? 17.71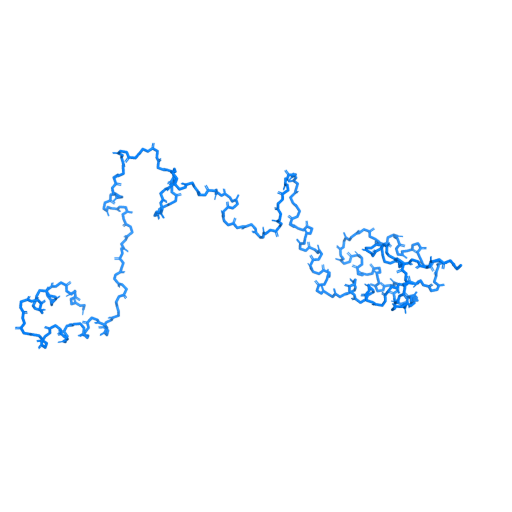3 16.321 -25.896 1.00 79.81 105 ASP A N 1
ATOM 849 C CA . ASP A 1 105 ? 18.424 15.100 -25.536 1.00 79.81 105 ASP A CA 1
ATOM 850 C C . ASP A 1 105 ? 18.568 14.137 -26.719 1.00 79.81 105 ASP A C 1
ATOM 852 O O . ASP A 1 105 ? 17.625 13.815 -27.439 1.00 79.81 105 ASP A O 1
ATOM 856 N N . SER A 1 106 ? 19.768 13.575 -26.865 1.00 75.88 106 SER A N 1
ATOM 857 C CA . SER A 1 106 ? 20.043 12.542 -27.864 1.00 75.88 106 SER A CA 1
ATOM 858 C C . SER A 1 106 ? 19.294 11.243 -27.554 1.00 75.88 106 SER A C 1
ATOM 860 O O . SER A 1 106 ? 19.458 10.675 -26.473 1.00 75.88 106 SER A O 1
ATOM 862 N N . LEU A 1 107 ? 18.588 10.684 -28.542 1.00 78.94 107 LEU A N 1
ATOM 863 C CA . LEU A 1 107 ? 17.882 9.396 -28.428 1.00 78.94 107 LEU A CA 1
ATOM 864 C C . LEU A 1 107 ? 18.805 8.198 -28.140 1.00 78.94 107 LEU A C 1
ATOM 866 O O . LEU A 1 107 ? 18.365 7.200 -27.578 1.00 78.94 107 LEU A O 1
ATOM 870 N N . TYR A 1 108 ? 20.085 8.283 -28.514 1.00 74.12 108 TYR A N 1
ATOM 871 C CA . TYR A 1 108 ? 21.019 7.157 -28.403 1.00 74.12 108 TYR A CA 1
ATOM 872 C C . TYR A 1 108 ? 21.796 7.145 -27.091 1.00 74.12 108 TYR A C 1
ATOM 874 O O . TYR A 1 108 ? 22.102 6.081 -26.559 1.00 74.12 108 TYR A O 1
ATOM 882 N N . CYS A 1 109 ? 22.166 8.323 -26.589 1.00 72.94 109 CYS A N 1
ATOM 883 C CA . CYS A 1 109 ? 23.007 8.435 -25.399 1.00 72.94 109 CYS A CA 1
ATOM 884 C C . CYS A 1 109 ? 22.359 9.200 -24.245 1.00 72.94 109 CYS A C 1
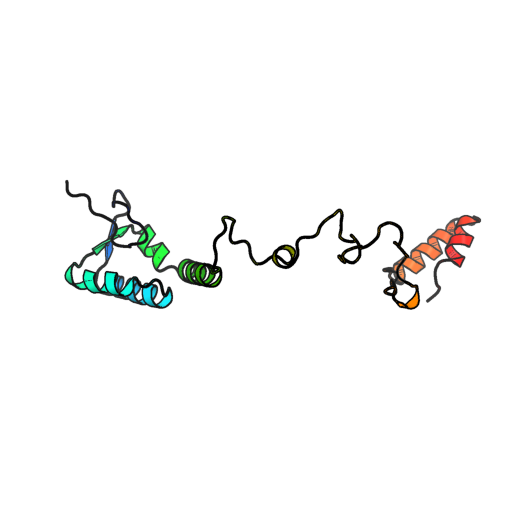ATOM 886 O O . CYS A 1 109 ? 22.981 9.298 -23.188 1.00 72.94 109 CYS A O 1
ATOM 888 N N . ALA A 1 110 ? 21.140 9.723 -24.434 1.00 69.50 110 ALA A N 1
ATOM 889 C CA . ALA A 1 110 ? 20.411 10.527 -23.458 1.00 69.50 110 ALA A CA 1
ATOM 890 C C . ALA A 1 110 ? 21.297 11.621 -22.843 1.00 69.50 110 ALA A C 1
ATOM 892 O O . ALA A 1 110 ? 21.297 11.839 -21.636 1.00 69.50 110 ALA A O 1
ATOM 893 N N . LYS A 1 111 ? 22.129 12.278 -23.653 1.00 76.62 111 LYS A N 1
ATOM 894 C CA . LYS A 1 111 ? 22.915 13.458 -23.268 1.00 76.62 111 LYS A CA 1
ATOM 895 C C . LYS A 1 111 ? 22.299 14.672 -23.939 1.00 76.62 111 LYS A C 1
ATOM 897 O O . LYS A 1 111 ? 21.822 14.537 -25.065 1.00 76.62 111 LYS A O 1
ATOM 902 N N . THR A 1 112 ? 22.340 15.807 -23.253 1.00 74.81 112 THR A N 1
ATOM 903 C CA . THR A 1 112 ? 21.916 17.078 -23.826 1.00 74.81 112 THR A CA 1
ATOM 904 C C . THR A 1 112 ? 22.815 17.402 -25.020 1.00 74.81 112 THR A C 1
ATOM 906 O O . THR A 1 112 ? 24.043 17.452 -24.906 1.00 74.81 112 THR A O 1
ATOM 909 N N . VAL A 1 113 ? 22.205 17.533 -26.190 1.00 67.81 113 VAL A N 1
ATOM 910 C CA . VAL A 1 113 ? 22.824 17.970 -27.435 1.00 67.81 113 VAL A CA 1
ATOM 911 C C . VAL A 1 113 ? 22.798 19.492 -27.410 1.00 67.81 113 VAL A C 1
ATOM 913 O O . VAL A 1 113 ? 21.745 20.113 -27.476 1.00 67.81 113 VAL A O 1
ATOM 916 N N . ILE A 1 114 ? 23.975 20.090 -27.240 1.00 61.81 114 ILE A N 1
ATOM 917 C CA . ILE A 1 114 ? 24.134 21.544 -27.086 1.00 61.81 114 ILE A CA 1
ATOM 918 C C . ILE A 1 114 ? 24.085 22.251 -28.455 1.00 61.81 114 ILE A C 1
ATOM 920 O O . ILE A 1 114 ? 23.827 23.448 -28.514 1.00 61.81 114 ILE A O 1
ATOM 924 N N . ASP A 1 115 ? 24.289 21.520 -29.559 1.00 59.28 115 ASP A N 1
ATOM 925 C CA . ASP A 1 115 ? 24.316 22.096 -30.905 1.00 59.28 115 ASP A CA 1
ATOM 926 C C . ASP A 1 115 ? 23.919 21.069 -31.984 1.00 59.28 115 ASP A C 1
ATOM 928 O O . ASP A 1 115 ? 24.605 20.062 -32.184 1.00 59.28 115 ASP A O 1
ATOM 932 N N . TYR A 1 116 ? 22.817 21.333 -32.693 1.00 57.88 116 TYR A N 1
ATOM 933 C CA . TYR A 1 116 ? 22.312 20.496 -33.792 1.00 57.88 116 TYR A CA 1
ATOM 934 C C . TYR A 1 116 ? 23.275 20.452 -34.986 1.00 57.88 116 TYR A C 1
ATOM 936 O O . TYR A 1 116 ? 23.301 19.475 -35.732 1.00 57.88 116 TYR A O 1
ATOM 944 N N . ASN A 1 117 ? 24.099 21.490 -35.163 1.00 62.75 117 ASN A N 1
ATOM 945 C CA . ASN A 1 117 ? 25.032 21.589 -36.286 1.00 62.75 117 ASN A CA 1
ATOM 946 C C . ASN A 1 117 ? 26.355 20.847 -36.030 1.00 62.75 117 ASN A C 1
ATOM 948 O O . ASN A 1 117 ? 27.199 20.755 -36.921 1.00 62.75 117 ASN A O 1
ATOM 952 N N . VAL A 1 118 ? 26.537 20.297 -34.822 1.00 63.50 118 VAL A N 1
ATOM 953 C CA . VAL A 1 118 ? 27.752 19.592 -34.382 1.00 63.50 118 VAL A CA 1
ATOM 954 C C . VAL A 1 118 ? 27.423 18.157 -33.958 1.00 63.50 118 VAL A C 1
ATOM 956 O O . VAL A 1 118 ? 28.141 17.559 -33.153 1.00 63.50 118 VAL A O 1
ATOM 959 N N . GLU A 1 119 ? 26.373 17.551 -34.529 1.00 56.44 119 GLU A N 1
ATOM 960 C CA . GLU A 1 119 ? 26.147 16.102 -34.453 1.00 56.44 119 GLU A CA 1
ATOM 961 C C . GLU A 1 119 ? 27.271 15.344 -35.184 1.00 56.44 119 GLU A C 1
ATOM 963 O O . GLU A 1 119 ? 27.129 14.762 -36.259 1.00 56.44 119 GLU A O 1
ATOM 968 N N . THR A 1 120 ? 28.454 15.339 -34.584 1.00 62.62 120 THR A N 1
ATOM 969 C CA . THR A 1 120 ? 29.557 14.499 -35.004 1.00 62.62 120 THR A CA 1
ATOM 970 C C . THR A 1 120 ? 29.258 13.102 -34.492 1.00 62.62 120 THR A C 1
ATOM 972 O O . THR A 1 120 ? 29.068 12.877 -33.293 1.00 62.62 120 THR A O 1
ATOM 975 N N . LYS A 1 121 ? 29.200 12.127 -35.412 1.00 63.44 121 LYS A N 1
ATOM 976 C CA . LYS A 1 121 ? 29.179 10.710 -35.029 1.00 63.44 121 LYS A CA 1
ATOM 977 C C . LYS A 1 121 ? 30.236 10.511 -33.947 1.00 63.44 121 LYS A C 1
ATOM 979 O O . LYS A 1 121 ? 31.380 10.916 -34.159 1.00 63.44 121 LYS A O 1
ATOM 984 N N . ILE A 1 122 ? 29.875 9.839 -32.847 1.00 66.50 122 ILE A N 1
ATOM 985 C CA . ILE A 1 122 ? 30.812 9.492 -31.766 1.00 66.50 122 ILE A CA 1
ATOM 986 C C . ILE A 1 122 ? 32.128 9.030 -32.411 1.00 66.50 122 ILE A C 1
ATOM 988 O O . ILE A 1 122 ? 32.079 8.190 -33.325 1.00 66.50 122 ILE A O 1
ATOM 992 N N . PRO A 1 123 ? 33.288 9.593 -32.034 1.00 71.12 123 PRO A N 1
ATOM 993 C CA . PRO A 1 123 ? 34.534 9.282 -32.716 1.00 71.12 123 PRO A CA 1
ATOM 994 C C . PRO A 1 123 ? 34.810 7.782 -32.597 1.00 71.12 123 PRO A C 1
ATOM 996 O O . PRO A 1 123 ? 34.438 7.145 -31.610 1.00 71.12 123 PRO A O 1
ATOM 999 N N . ARG A 1 124 ? 35.397 7.185 -33.644 1.00 69.06 124 ARG A N 1
ATOM 1000 C CA . ARG A 1 124 ? 35.480 5.719 -33.814 1.00 69.06 124 ARG A CA 1
ATOM 1001 C C . ARG A 1 124 ? 36.092 5.008 -32.599 1.00 69.06 124 ARG A C 1
ATOM 1003 O O . ARG A 1 124 ? 35.668 3.908 -32.274 1.00 69.06 124 ARG A O 1
ATOM 1010 N N . ASN A 1 125 ? 37.025 5.662 -31.911 1.00 74.44 125 ASN A N 1
ATOM 1011 C CA . ASN A 1 125 ? 37.684 5.191 -30.689 1.00 74.44 125 ASN A CA 1
ATOM 1012 C C . ASN A 1 125 ? 36.783 5.154 -29.439 1.00 74.44 125 ASN A C 1
ATOM 1014 O O . ASN A 1 125 ? 37.095 4.435 -28.498 1.00 74.44 125 ASN A O 1
ATOM 1018 N N . ARG A 1 126 ? 35.689 5.921 -29.414 1.00 68.50 126 ARG A N 1
ATOM 1019 C CA . ARG A 1 126 ? 34.711 5.976 -28.313 1.00 68.50 126 ARG A CA 1
ATOM 1020 C C . ARG A 1 126 ? 33.415 5.229 -28.626 1.00 68.50 126 ARG A C 1
ATOM 1022 O O . ARG A 1 126 ? 32.519 5.192 -27.786 1.00 68.50 126 ARG A O 1
ATOM 1029 N N . ARG A 1 127 ? 33.278 4.666 -29.830 1.00 73.81 127 ARG A N 1
ATOM 1030 C CA . ARG A 1 127 ? 32.123 3.830 -30.166 1.00 73.81 127 ARG A CA 1
ATOM 1031 C C . ARG A 1 127 ? 32.232 2.520 -29.399 1.00 73.81 127 ARG A C 1
ATOM 1033 O O . ARG A 1 127 ? 33.272 1.865 -29.437 1.00 73.81 127 ARG A O 1
ATOM 1040 N N . VAL A 1 128 ? 31.145 2.134 -28.738 1.00 72.31 128 VAL A N 1
ATOM 1041 C CA . VAL A 1 128 ? 30.992 0.770 -28.228 1.00 72.31 128 VAL A CA 1
ATOM 1042 C C . VAL A 1 128 ? 31.151 -0.174 -29.417 1.00 72.31 128 VAL A C 1
ATOM 1044 O O . VAL A 1 128 ? 30.551 0.055 -30.471 1.00 72.31 128 VAL A O 1
ATOM 1047 N N . ARG A 1 129 ? 31.999 -1.199 -29.277 1.00 64.50 129 ARG A N 1
ATOM 1048 C CA . ARG A 1 129 ? 32.117 -2.237 -30.301 1.00 64.5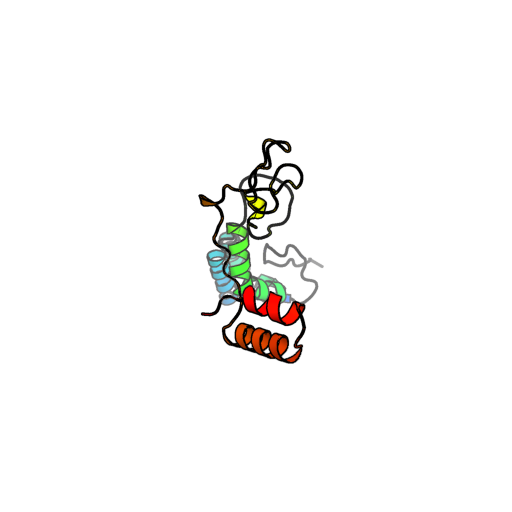0 129 ARG A CA 1
ATOM 1049 C C . ARG A 1 129 ? 30.781 -2.970 -30.347 1.00 64.50 129 ARG A C 1
ATOM 1051 O O . ARG A 1 129 ? 30.423 -3.658 -29.398 1.00 64.50 129 ARG A O 1
ATOM 1058 N N . ALA A 1 130 ? 30.026 -2.762 -31.420 1.00 64.69 130 ALA A N 1
ATOM 1059 C CA . ALA A 1 130 ? 28.876 -3.598 -31.703 1.00 64.69 130 ALA A CA 1
ATOM 1060 C C . ALA A 1 130 ? 29.408 -5.003 -31.995 1.00 64.69 130 ALA A C 1
ATOM 1062 O O . ALA A 1 130 ? 30.290 -5.169 -32.839 1.00 64.69 130 ALA A O 1
ATOM 1063 N N . HIS A 1 131 ? 28.929 -5.982 -31.238 1.00 65.31 131 HIS A N 1
ATOM 1064 C CA . HIS A 1 131 ? 29.175 -7.383 -31.526 1.00 65.31 131 HIS A CA 1
ATOM 1065 C C . HIS A 1 131 ? 28.017 -7.881 -32.379 1.00 65.31 131 HIS A C 1
ATOM 1067 O O . HIS A 1 131 ? 26.858 -7.637 -32.036 1.00 65.31 131 HIS A O 1
ATOM 1073 N N . ASP A 1 132 ? 28.327 -8.568 -33.473 1.00 64.44 132 ASP A N 1
ATOM 1074 C CA . ASP A 1 132 ? 27.297 -9.212 -34.274 1.00 64.44 132 ASP A CA 1
ATOM 1075 C C . ASP A 1 132 ? 26.622 -10.289 -33.424 1.00 64.44 132 ASP A C 1
ATOM 1077 O O . ASP A 1 132 ? 27.258 -11.227 -32.942 1.00 64.44 132 ASP A O 1
ATOM 1081 N N . ALA A 1 133 ? 25.316 -10.138 -33.216 1.00 62.03 133 ALA A N 1
ATOM 1082 C CA . ALA A 1 133 ? 24.499 -11.065 -32.442 1.00 62.03 133 ALA A CA 1
ATOM 1083 C C . ALA A 1 133 ? 24.113 -12.299 -33.278 1.00 62.03 133 ALA A C 1
ATOM 1085 O O . ALA A 1 133 ? 22.949 -12.691 -33.321 1.00 62.03 133 ALA A O 1
ATOM 1086 N N . MET A 1 134 ? 25.077 -12.892 -33.984 1.00 71.12 134 MET A N 1
ATOM 1087 C CA . MET A 1 134 ? 24.871 -14.116 -34.754 1.00 71.12 134 MET A CA 1
ATOM 1088 C C . MET A 1 134 ? 25.562 -15.293 -34.078 1.00 71.12 134 MET A C 1
ATOM 1090 O O . MET A 1 134 ? 26.714 -15.218 -33.653 1.00 71.12 134 MET A O 1
ATOM 1094 N N . THR A 1 135 ? 24.847 -16.410 -33.985 1.00 81.81 135 THR A N 1
ATOM 1095 C CA . THR A 1 135 ? 25.417 -17.677 -33.525 1.00 81.81 135 THR A CA 1
ATOM 1096 C C . THR A 1 135 ? 26.201 -18.336 -34.664 1.00 81.81 135 THR A C 1
ATOM 1098 O O . THR A 1 135 ? 25.899 -18.131 -35.843 1.00 81.81 135 THR A O 1
ATOM 1101 N N . LYS A 1 136 ? 27.183 -19.187 -34.339 1.00 81.00 136 LYS A N 1
ATOM 1102 C CA . LYS A 1 136 ? 27.947 -19.949 -35.349 1.00 81.00 136 LYS A CA 1
ATOM 1103 C C . LYS A 1 136 ? 27.043 -20.749 -36.299 1.00 81.00 136 LYS A C 1
ATOM 1105 O O . LYS A 1 136 ? 27.301 -20.786 -37.496 1.00 81.00 136 LYS A O 1
ATOM 1110 N N . ALA A 1 137 ? 25.943 -21.299 -35.780 1.00 84.94 137 ALA A N 1
ATOM 1111 C CA . ALA A 1 137 ? 24.947 -22.016 -36.575 1.00 84.94 137 ALA A CA 1
ATOM 1112 C C . ALA A 1 137 ? 24.261 -21.112 -37.614 1.00 84.94 137 ALA A C 1
ATOM 1114 O O . ALA A 1 137 ? 24.082 -21.503 -38.764 1.00 84.94 137 ALA A O 1
ATOM 1115 N N . THR A 1 138 ? 23.915 -19.876 -37.235 1.00 84.31 138 THR A N 1
ATOM 1116 C CA . THR A 1 138 ? 23.317 -18.921 -38.182 1.00 84.31 138 THR A CA 1
ATOM 1117 C C . THR A 1 138 ? 24.296 -18.504 -39.278 1.00 84.31 138 THR A C 1
ATOM 1119 O O . THR A 1 138 ? 23.896 -18.431 -40.435 1.00 84.31 138 THR A O 1
ATOM 1122 N N . LEU A 1 139 ? 25.580 -18.317 -38.949 1.00 86.06 139 LEU A N 1
ATOM 1123 C CA . LEU A 1 139 ? 26.624 -18.014 -39.936 1.00 86.06 139 LEU A CA 1
ATOM 1124 C C . LEU A 1 139 ? 26.776 -19.145 -40.961 1.00 86.06 139 LEU A C 1
ATOM 1126 O O . LEU A 1 139 ? 26.799 -18.885 -42.161 1.00 86.06 139 LEU A O 1
ATOM 1130 N N . GLN A 1 140 ? 26.815 -20.396 -40.496 1.00 87.75 140 GLN A N 1
ATOM 1131 C CA . GLN A 1 140 ? 26.910 -21.574 -41.363 1.00 87.75 140 GLN A CA 1
ATOM 1132 C C . GLN A 1 140 ? 25.702 -21.691 -42.297 1.00 87.75 140 GLN A C 1
ATOM 1134 O O . GLN A 1 140 ? 25.882 -21.795 -43.506 1.00 87.75 140 GLN A O 1
ATOM 1139 N N . SER A 1 141 ? 24.483 -21.543 -41.770 1.00 90.06 141 SER A N 1
ATOM 1140 C CA . SER A 1 141 ? 23.267 -21.588 -42.592 1.00 90.06 141 SER A CA 1
ATOM 1141 C C . SER A 1 141 ? 23.230 -20.487 -43.659 1.00 90.06 141 SER A C 1
ATOM 1143 O O . SER A 1 141 ? 22.753 -20.713 -44.771 1.00 90.06 141 SER A O 1
ATOM 1145 N N . VAL A 1 142 ? 23.748 -19.292 -43.354 1.00 89.06 142 VAL A N 1
ATOM 1146 C CA . VAL A 1 142 ? 23.851 -18.200 -44.335 1.00 89.06 142 VAL A CA 1
ATOM 1147 C C . VAL A 1 142 ? 24.872 -18.533 -45.426 1.00 89.06 142 VAL A C 1
ATOM 1149 O O . VAL A 1 142 ? 24.599 -18.277 -46.596 1.00 89.06 142 VAL A O 1
ATOM 1152 N N . ILE A 1 143 ? 26.014 -19.134 -45.076 1.00 89.19 143 ILE A N 1
ATOM 1153 C CA . ILE A 1 143 ? 27.058 -19.538 -46.036 1.00 89.19 143 ILE A CA 1
ATOM 1154 C C . ILE A 1 143 ? 26.575 -20.664 -46.959 1.00 89.19 143 ILE A C 1
ATOM 1156 O O . ILE A 1 143 ? 26.881 -20.638 -48.155 1.00 89.19 143 ILE A 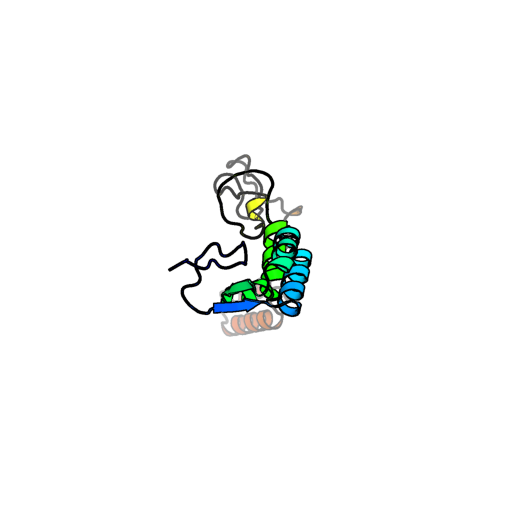O 1
ATOM 1160 N N . GLU A 1 144 ? 25.834 -21.632 -46.417 1.00 90.50 144 GLU A N 1
ATOM 1161 C CA . GLU A 1 144 ? 25.215 -22.729 -47.170 1.00 90.50 144 GLU A CA 1
ATOM 1162 C C . GLU A 1 144 ? 24.199 -22.179 -48.171 1.00 90.50 144 GLU A C 1
ATOM 1164 O O . GLU A 1 144 ? 24.379 -22.336 -49.375 1.00 90.50 144 GLU A O 1
ATOM 1169 N N . LYS A 1 145 ? 23.224 -21.394 -47.695 1.00 91.62 145 LYS A N 1
ATOM 1170 C CA . LYS A 1 145 ? 22.202 -20.784 -48.559 1.00 91.62 145 LYS A CA 1
ATOM 1171 C C . LYS A 1 145 ? 22.776 -19.827 -49.598 1.00 91.62 145 LYS A C 1
ATOM 1173 O O . LYS A 1 145 ? 22.204 -19.677 -50.672 1.00 91.62 145 LYS A O 1
ATOM 1178 N N . ALA A 1 146 ? 23.871 -19.137 -49.284 1.00 90.12 146 ALA A N 1
ATOM 1179 C CA . ALA A 1 146 ? 24.577 -18.309 -50.257 1.00 90.12 146 ALA A CA 1
ATOM 1180 C C . ALA A 1 146 ? 25.301 -19.163 -51.310 1.00 90.12 146 ALA A C 1
ATOM 1182 O O . ALA A 1 146 ? 25.410 -18.747 -52.458 1.00 90.12 146 ALA A O 1
ATOM 1183 N N . GLY A 1 147 ? 25.761 -20.360 -50.935 1.00 88.12 147 GLY A N 1
ATOM 1184 C CA . GLY A 1 147 ? 26.365 -21.328 -51.845 1.00 88.12 147 GLY A CA 1
ATOM 1185 C C . GLY A 1 147 ? 25.397 -21.917 -52.850 1.00 88.12 147 GLY A C 1
ATOM 1186 O O . GLY A 1 147 ? 25.751 -22.016 -54.018 1.00 88.12 147 GLY A O 1
ATOM 1187 N N . ASP A 1 148 ? 24.181 -22.226 -52.408 1.00 92.12 148 ASP A N 1
ATOM 1188 C CA . ASP A 1 148 ? 23.142 -22.827 -53.251 1.00 92.12 148 ASP A CA 1
ATOM 1189 C C . ASP A 1 148 ? 22.697 -21.913 -54.405 1.00 92.12 148 ASP A C 1
ATOM 1191 O O . ASP A 1 148 ? 22.093 -22.368 -55.374 1.00 92.12 148 ASP A O 1
ATOM 1195 N N . ARG A 1 149 ? 22.965 -20.604 -54.305 1.00 88.56 149 ARG A N 1
ATOM 1196 C CA . ARG A 1 149 ? 22.494 -19.608 -55.274 1.00 88.56 149 ARG A CA 1
ATOM 1197 C C . ARG A 1 149 ? 23.361 -19.486 -56.520 1.00 88.56 149 ARG A C 1
ATOM 1199 O O . ARG A 1 149 ? 22.834 -19.078 -57.549 1.00 88.56 149 ARG A O 1
ATOM 1206 N N . HIS A 1 150 ? 24.651 -19.816 -56.429 1.00 84.88 150 HIS A N 1
ATOM 1207 C CA . HIS A 1 150 ? 25.613 -19.735 -57.539 1.00 84.88 150 HIS A CA 1
ATOM 1208 C C . HIS A 1 150 ? 25.540 -18.422 -58.356 1.00 84.88 150 HIS A C 1
ATOM 1210 O O . HIS A 1 150 ? 25.749 -18.427 -59.568 1.00 84.88 150 HIS A O 1
ATOM 1216 N N . ASP A 1 151 ? 25.220 -17.303 -57.698 1.00 91.88 151 ASP A N 1
ATOM 1217 C CA . ASP A 1 151 ? 25.110 -15.970 -58.286 1.00 91.88 151 ASP A CA 1
ATOM 1218 C C . ASP A 1 151 ? 26.126 -15.006 -57.652 1.00 91.88 151 ASP A C 1
ATOM 1220 O O . ASP A 1 151 ? 26.649 -15.239 -56.560 1.00 91.88 151 ASP A O 1
ATOM 1224 N N . GLU A 1 152 ? 26.376 -13.877 -58.321 1.00 92.12 152 GLU A N 1
ATOM 1225 C CA . GLU A 1 152 ? 27.297 -12.835 -57.835 1.00 92.12 152 GLU A CA 1
ATOM 1226 C C . GLU A 1 152 ? 26.921 -12.336 -56.428 1.00 92.12 152 GLU A C 1
ATOM 1228 O O . GLU A 1 152 ? 27.774 -11.926 -55.637 1.00 92.12 152 GLU A O 1
ATOM 1233 N N . TRP A 1 153 ? 25.631 -12.400 -56.087 1.00 88.06 153 TRP A N 1
ATOM 1234 C CA . TRP A 1 153 ? 25.119 -12.037 -54.770 1.00 88.06 153 TRP A CA 1
ATOM 1235 C C . TRP A 1 153 ? 25.501 -13.056 -53.694 1.00 88.06 153 TRP A C 1
ATOM 1237 O O . TRP A 1 153 ? 25.871 -12.650 -52.591 1.00 88.06 153 TRP A O 1
ATOM 1247 N N . GLY A 1 154 ? 25.445 -14.353 -53.993 1.00 88.62 154 GLY A N 1
ATOM 1248 C CA . GLY A 1 154 ? 25.900 -15.427 -53.115 1.00 88.62 154 GLY A CA 1
ATOM 1249 C C . GLY A 1 154 ? 27.387 -15.300 -52.791 1.00 88.62 154 GLY A C 1
ATOM 1250 O O . GLY A 1 154 ? 27.775 -15.342 -51.619 1.00 88.62 154 GLY A O 1
ATOM 1251 N N . ASP A 1 155 ? 28.207 -15.022 -53.803 1.00 86.94 155 ASP A N 1
ATOM 1252 C CA . ASP A 1 155 ? 29.646 -14.801 -53.629 1.00 86.94 155 ASP A CA 1
ATOM 1253 C C . ASP A 1 155 ? 29.940 -13.524 -52.824 1.00 86.94 155 ASP A C 1
ATOM 1255 O O . ASP A 1 155 ? 30.752 -13.535 -51.892 1.00 86.94 155 ASP A O 1
ATOM 1259 N N . ALA A 1 156 ? 29.216 -12.433 -53.093 1.00 90.31 156 ALA A N 1
ATOM 1260 C CA . ALA A 1 156 ? 29.348 -11.187 -52.339 1.00 90.31 156 ALA A CA 1
ATOM 1261 C C . ALA A 1 156 ? 28.962 -11.339 -50.857 1.00 90.31 156 ALA A C 1
ATOM 1263 O O . ALA A 1 156 ? 29.569 -10.706 -49.987 1.00 90.31 156 ALA A O 1
ATOM 1264 N N . VAL A 1 157 ? 27.961 -12.169 -50.548 1.00 87.56 157 VAL A N 1
ATOM 1265 C CA . VAL A 1 157 ? 27.573 -12.483 -49.166 1.00 87.56 157 VAL A CA 1
ATOM 1266 C C . VAL A 1 157 ? 28.660 -13.311 -48.484 1.00 87.56 157 VAL A C 1
ATOM 1268 O O . VAL A 1 157 ? 29.072 -12.960 -47.378 1.00 87.56 157 VAL A O 1
ATOM 1271 N N . ARG A 1 158 ? 29.196 -14.341 -49.149 1.00 85.06 158 ARG A N 1
ATOM 1272 C CA . ARG A 1 158 ? 30.283 -15.179 -48.612 1.00 85.06 158 ARG A CA 1
ATOM 1273 C C . ARG A 1 158 ? 31.541 -14.385 -48.253 1.00 85.06 158 ARG A C 1
ATOM 1275 O O . ARG A 1 158 ? 32.148 -14.670 -47.228 1.00 85.06 158 ARG A O 1
ATOM 1282 N N . LEU A 1 159 ? 31.891 -13.359 -49.031 1.00 86.25 159 LEU A N 1
ATOM 1283 C CA . LEU A 1 159 ? 33.038 -12.481 -48.753 1.00 86.25 159 LEU A CA 1
ATOM 1284 C C . LEU A 1 159 ? 32.840 -11.547 -47.545 1.00 86.25 159 LEU A C 1
ATOM 1286 O O . LEU A 1 159 ? 33.816 -11.063 -46.975 1.00 86.25 159 LEU A O 1
ATOM 1290 N N . ARG A 1 160 ? 31.590 -11.249 -47.169 1.00 84.69 160 ARG A N 1
ATOM 1291 C CA . ARG A 1 160 ? 31.257 -10.324 -46.067 1.00 84.69 160 ARG A CA 1
ATOM 1292 C C . ARG A 1 160 ? 31.030 -11.025 -44.737 1.00 84.69 160 ARG A C 1
ATOM 1294 O O . ARG A 1 160 ? 31.133 -10.380 -43.696 1.00 84.69 160 ARG A O 1
ATOM 1301 N N . VAL A 1 161 ? 30.683 -12.307 -44.769 1.00 83.06 161 VAL A N 1
ATOM 1302 C CA . VAL A 1 161 ? 30.481 -13.100 -43.560 1.00 83.06 161 VAL A CA 1
ATOM 1303 C C . VAL A 1 161 ? 31.856 -13.458 -42.979 1.00 83.06 161 VAL A C 1
ATOM 1305 O O . VAL A 1 161 ? 32.640 -14.123 -43.654 1.00 83.06 161 VAL A O 1
ATOM 1308 N N . PRO A 1 162 ? 32.186 -13.027 -41.747 1.00 68.94 162 PRO A N 1
ATOM 1309 C CA . PRO A 1 162 ? 33.467 -13.358 -41.139 1.00 68.94 162 PRO A CA 1
ATOM 1310 C C . PRO A 1 162 ? 33.530 -14.866 -40.876 1.00 68.94 162 PRO A C 1
ATOM 1312 O O . PRO A 1 162 ? 32.722 -15.400 -40.114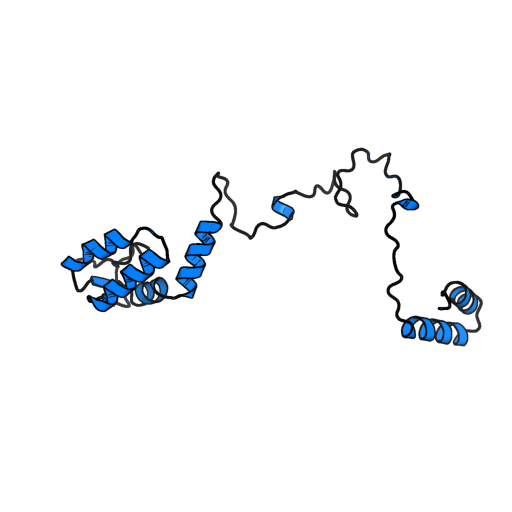 1.00 68.94 162 PRO A O 1
ATOM 1315 N N . MET A 1 163 ? 34.484 -15.562 -41.499 1.00 61.09 163 MET A N 1
ATOM 1316 C CA . MET A 1 163 ? 34.796 -16.939 -41.115 1.00 61.09 163 MET A CA 1
ATOM 1317 C C . MET A 1 163 ? 35.454 -16.912 -39.731 1.00 61.09 163 MET A C 1
ATOM 1319 O O . MET A 1 163 ? 36.493 -16.273 -39.560 1.00 61.09 163 MET A O 1
ATOM 1323 N N . SER A 1 164 ? 34.810 -17.539 -38.740 1.00 54.03 164 SER A N 1
ATOM 1324 C CA . SER A 1 164 ? 35.329 -17.679 -37.370 1.00 54.03 164 SER A CA 1
ATOM 1325 C C . SER A 1 164 ? 36.116 -18.963 -37.189 1.00 54.03 164 SER A C 1
ATOM 1327 O O . SER A 1 164 ? 35.529 -20.007 -37.562 1.00 54.03 164 SER A O 1
#

Radius of gyration: 33.36 Å; chains: 1; bounding box: 70×45×88 Å

Secondary structure (DSSP, 8-state):
-PPPBPSSTTT--B-SS-EEEE-HHHHHHHHHHHHHHT-S-HHHHHHGGGGPSEEEEHHHHHHHH-HHHHHHHHHHHHH--SS----------GGGT----TTTB-TTT--B-S-GGG-----GGGS--PPP---HHHHHHHHHHHHTT-SHHHHHHHHHSPP-

pLDDT: mean 79.77, std 15.1, range [39.84, 95.31]

Foldseek 3Di:
DDFACALPVVPRDTPPDQKDWADDVLLVLLLVLCVLLVVPCNVSSVVCNVVPRHIHHPVVSCLSSPPVNSVVSNVVVVQDDDDDDDDDSDDPDVCVVPPQDPVQADPPPRDGDPDPVPPDPDPPVPDDPDDPPDDPVRLVVLLVVLVVVPDPVSVVSNVPRDDD